Protein AF-I6RAW0-F1 (afdb_monomer_lite)

Foldseek 3Di:
DPDLQQAHDLDDDDPPPVDDDPVSVVSVVVRVVVVVVCPPPVSVVNNVVSNVPDPPDCQVVVVVVLVVVVVVPPPPRDDDDRDDDDDDPPPDPPPDD

Structure (mmCIF, N/CA/C/O backbone):
data_AF-I6RAW0-F1
#
_entry.id   AF-I6RAW0-F1
#
loop_
_atom_site.group_PDB
_atom_site.id
_atom_site.type_symbol
_atom_site.label_atom_id
_atom_site.label_alt_id
_atom_site.label_comp_id
_atom_site.label_asym_id
_atom_site.label_entity_id
_atom_site.label_seq_id
_atom_site.pdbx_PDB_ins_code
_atom_site.Cartn_x
_atom_site.Cartn_y
_atom_site.Cartn_z
_atom_site.occupancy
_atom_site.B_iso_or_equiv
_atom_site.auth_seq_id
_atom_site.auth_comp_id
_atom_site.auth_asym_id
_atom_site.auth_atom_id
_atom_site.pdbx_PDB_model_num
ATOM 1 N N . VAL A 1 1 ? 3.809 -2.248 1.901 1.00 75.44 1 VAL A N 1
ATOM 2 C CA . VAL A 1 1 ? 3.653 -2.161 3.371 1.00 75.44 1 VAL A CA 1
ATOM 3 C C . VAL A 1 1 ? 4.720 -3.016 4.009 1.00 75.44 1 VAL A C 1
ATOM 5 O O . VAL A 1 1 ? 4.820 -4.188 3.669 1.00 75.44 1 VAL A O 1
ATOM 8 N N . ILE A 1 2 ? 5.513 -2.426 4.893 1.00 89.25 2 ILE A N 1
ATOM 9 C CA . ILE A 1 2 ? 6.400 -3.155 5.796 1.00 89.25 2 ILE A CA 1
ATOM 10 C C . ILE A 1 2 ? 5.658 -3.225 7.133 1.00 89.25 2 ILE A C 1
ATOM 12 O O . ILE A 1 2 ? 5.324 -2.177 7.690 1.00 89.25 2 ILE A O 1
ATOM 16 N N . GLU A 1 3 ? 5.327 -4.436 7.593 1.00 91.94 3 GLU A N 1
ATOM 17 C CA . GLU A 1 3 ? 4.471 -4.660 8.769 1.00 91.94 3 GLU A CA 1
ATOM 18 C C . GLU A 1 3 ? 4.993 -3.900 9.992 1.00 91.94 3 GLU A C 1
ATOM 20 O O . GLU A 1 3 ? 6.154 -4.037 10.370 1.00 91.94 3 GLU A O 1
ATOM 25 N N . GLY A 1 4 ? 4.134 -3.081 10.597 1.00 86.75 4 GLY A N 1
ATOM 26 C CA . GLY A 1 4 ? 4.457 -2.275 11.773 1.00 86.75 4 GLY A CA 1
ATOM 27 C C . GLY A 1 4 ? 5.379 -1.078 11.513 1.00 86.75 4 GLY A C 1
ATOM 28 O O . GLY A 1 4 ? 5.512 -0.249 12.406 1.00 86.75 4 GLY A O 1
ATOM 29 N N . ILE A 1 5 ? 5.964 -0.944 10.315 1.00 94.94 5 ILE A N 1
ATOM 30 C CA . ILE A 1 5 ? 6.894 0.145 9.959 1.00 94.94 5 ILE A CA 1
ATOM 31 C C . ILE A 1 5 ? 6.221 1.180 9.056 1.00 94.94 5 ILE A C 1
ATOM 33 O O . ILE A 1 5 ? 6.297 2.369 9.342 1.00 94.94 5 ILE A O 1
ATOM 37 N N . THR A 1 6 ? 5.549 0.741 7.985 1.00 96.38 6 THR A N 1
ATOM 38 C CA . THR A 1 6 ? 4.819 1.622 7.045 1.00 96.38 6 THR A CA 1
ATOM 39 C C . THR A 1 6 ? 3.339 1.262 6.909 1.00 96.38 6 THR A C 1
ATOM 41 O O . THR A 1 6 ? 2.630 1.803 6.063 1.00 96.38 6 THR A O 1
ATOM 44 N N . GLY A 1 7 ? 2.850 0.324 7.723 1.00 96.62 7 GLY A N 1
ATOM 45 C CA . GLY A 1 7 ? 1.439 -0.047 7.778 1.00 96.62 7 GLY A CA 1
ATOM 46 C C . GLY A 1 7 ? 1.209 -1.430 8.379 1.00 96.62 7 GLY A C 1
ATOM 47 O O . GLY A 1 7 ? 2.117 -2.033 8.947 1.00 96.62 7 GLY A O 1
ATOM 48 N N . PHE A 1 8 ? -0.012 -1.939 8.224 1.00 97.56 8 PHE A N 1
ATOM 49 C CA . PHE A 1 8 ? -0.425 -3.253 8.719 1.00 97.56 8 PHE A CA 1
ATOM 50 C C . PHE A 1 8 ? -1.034 -4.062 7.574 1.00 97.56 8 PHE A C 1
ATOM 52 O O . PHE A 1 8 ? -2.007 -3.643 6.949 1.00 97.56 8 PHE A O 1
ATOM 59 N N . HIS A 1 9 ? -0.455 -5.217 7.290 1.00 96.94 9 HIS A N 1
ATOM 60 C CA . HIS A 1 9 ? -0.901 -6.141 6.267 1.00 96.94 9 HIS A CA 1
ATOM 61 C C . HIS A 1 9 ? -2.086 -6.974 6.780 1.00 96.94 9 HIS A C 1
ATOM 63 O O . HIS A 1 9 ? -2.095 -7.428 7.927 1.00 96.94 9 HIS A O 1
ATOM 69 N N . MET A 1 10 ? -3.086 -7.191 5.920 1.00 96.62 10 MET A N 1
ATOM 70 C CA . MET A 1 10 ? -4.301 -7.956 6.252 1.00 96.62 10 MET A CA 1
ATOM 71 C C . MET A 1 10 ? -4.241 -9.421 5.800 1.00 96.62 10 MET A C 1
ATOM 73 O O . MET A 1 10 ? -5.097 -10.217 6.172 1.00 96.62 10 MET A O 1
ATOM 77 N N . GLY A 1 11 ? -3.217 -9.789 5.029 1.00 95.88 11 GLY A N 1
ATOM 78 C CA . GLY A 1 11 ? -3.139 -11.085 4.357 1.00 95.88 11 GLY A CA 1
ATOM 79 C C . GLY A 1 11 ? -3.875 -11.075 3.013 1.00 95.88 11 GLY A C 1
ATOM 80 O O . GLY A 1 11 ? -4.490 -10.069 2.659 1.00 95.88 11 GLY A O 1
ATOM 81 N N . PRO A 1 12 ? -3.784 -12.169 2.240 1.00 96.75 12 PRO A N 1
ATOM 82 C CA . PRO A 1 12 ? -4.512 -12.296 0.986 1.00 96.75 12 PRO A CA 1
ATOM 83 C C . PRO A 1 12 ? -6.013 -12.419 1.252 1.00 96.75 12 PRO A C 1
ATOM 85 O O . PRO A 1 12 ? -6.425 -13.072 2.220 1.00 96.75 12 PRO A O 1
ATOM 88 N N . PHE A 1 13 ? -6.804 -11.808 0.377 1.00 97.69 13 PHE A N 1
ATOM 89 C CA . PHE A 1 13 ? -8.256 -11.965 0.339 1.00 97.69 13 PHE A CA 1
ATOM 90 C C . PHE A 1 13 ? -8.652 -13.010 -0.702 1.00 97.69 13 PHE A C 1
ATOM 92 O O . PHE A 1 13 ? -7.849 -13.387 -1.561 1.00 97.69 13 PHE A O 1
ATOM 99 N N . ASN A 1 14 ? -9.885 -13.482 -0.599 1.00 97.56 14 ASN A N 1
ATOM 100 C CA . ASN A 1 14 ? -10.549 -14.263 -1.617 1.00 97.56 14 ASN A CA 1
ATOM 101 C C . ASN A 1 14 ? -10.570 -13.466 -2.932 1.00 97.56 14 ASN A C 1
ATOM 103 O O . ASN A 1 14 ? -10.877 -12.275 -2.953 1.00 97.56 14 ASN A O 1
ATOM 107 N N . ALA A 1 15 ? -10.168 -14.119 -4.022 1.00 97.25 15 ALA A N 1
ATOM 108 C CA . ALA A 1 15 ? -10.062 -13.492 -5.335 1.00 97.25 15 ALA A CA 1
ATOM 109 C C . ALA A 1 15 ? -11.407 -13.436 -6.081 1.00 97.25 15 ALA A C 1
ATOM 111 O O . ALA A 1 15 ? -11.507 -12.747 -7.097 1.00 97.25 15 ALA A O 1
ATOM 112 N N . ASP A 1 16 ? -12.424 -14.156 -5.601 1.00 97.50 16 ASP A N 1
ATOM 113 C CA . ASP A 1 16 ? -13.775 -14.099 -6.149 1.00 97.50 16 ASP A CA 1
ATOM 114 C C . ASP A 1 16 ? -14.449 -12.773 -5.769 1.00 97.50 16 ASP A C 1
ATOM 116 O O . ASP A 1 16 ? -14.849 -12.555 -4.626 1.00 97.50 16 ASP A O 1
ATOM 120 N N . CYS A 1 17 ? -14.553 -11.870 -6.745 1.00 95.56 17 CYS A N 1
ATOM 121 C CA . CYS A 1 17 ? -15.092 -10.525 -6.551 1.00 95.56 17 CYS A CA 1
ATOM 122 C C . CYS A 1 17 ? -16.606 -10.501 -6.301 1.00 95.56 17 CYS A C 1
ATOM 124 O O . CYS A 1 17 ? -17.111 -9.501 -5.790 1.00 95.56 17 CYS A O 1
ATOM 126 N N . ASP A 1 18 ? -17.321 -11.579 -6.634 1.00 97.44 18 ASP A N 1
ATOM 127 C CA . ASP A 1 18 ? -18.765 -11.680 -6.417 1.00 97.44 18 ASP A CA 1
ATOM 128 C C . ASP A 1 18 ? -19.099 -12.163 -4.992 1.00 97.44 18 ASP A C 1
ATOM 130 O O . ASP A 1 18 ? -20.269 -12.210 -4.595 1.00 97.44 18 ASP A O 1
ATOM 134 N N . VAL A 1 19 ? -18.079 -12.493 -4.190 1.00 96.25 19 VAL A N 1
ATOM 135 C CA . VAL A 1 19 ? -18.224 -13.040 -2.841 1.00 96.25 19 VAL A CA 1
ATOM 136 C C . VAL A 1 19 ? -17.586 -12.122 -1.803 1.00 96.25 19 VAL A C 1
ATOM 138 O O . VAL A 1 19 ? -16.413 -11.771 -1.863 1.00 96.25 19 VAL A O 1
ATOM 141 N N . VAL A 1 20 ? -18.353 -11.799 -0.760 1.00 97.00 20 VAL A N 1
ATOM 142 C CA . VAL A 1 20 ? -17.802 -11.222 0.472 1.00 97.00 20 VAL A CA 1
ATOM 143 C C . VAL A 1 20 ? -17.476 -12.360 1.430 1.00 97.00 20 VAL A C 1
ATOM 145 O O . VAL A 1 20 ? -18.352 -12.879 2.128 1.00 97.00 20 VAL A O 1
ATOM 148 N N . ASP A 1 21 ? -16.209 -12.759 1.450 1.00 97.88 21 ASP A N 1
ATOM 149 C CA . ASP A 1 21 ? -15.731 -13.824 2.323 1.00 97.88 21 ASP A CA 1
ATOM 150 C C . ASP A 1 21 ? -15.767 -13.382 3.796 1.00 97.88 21 ASP A C 1
ATOM 152 O O . ASP A 1 21 ? -15.252 -12.327 4.183 1.00 97.88 21 ASP A O 1
ATOM 156 N N . LYS A 1 22 ? -16.389 -14.199 4.650 1.00 98.12 22 LYS A N 1
ATOM 157 C CA . LYS A 1 22 ? -16.508 -13.908 6.085 1.00 98.12 22 LYS A CA 1
ATOM 158 C C . LYS A 1 22 ? -15.146 -13.871 6.773 1.00 98.12 22 LYS A C 1
ATOM 160 O O . LYS A 1 22 ? -14.976 -13.091 7.713 1.00 98.12 22 LYS A O 1
ATOM 165 N N . ASP A 1 23 ? -14.188 -14.668 6.311 1.00 97.88 23 ASP A N 1
ATOM 166 C CA . ASP A 1 23 ? -12.846 -14.695 6.879 1.00 97.88 23 ASP A CA 1
ATOM 167 C C . ASP A 1 23 ? -12.084 -13.416 6.525 1.00 97.88 23 ASP A C 1
ATOM 169 O O . ASP A 1 23 ? -11.378 -12.864 7.372 1.00 97.88 23 ASP A O 1
ATOM 173 N N . ASP A 1 24 ? -12.291 -12.867 5.328 1.00 98.44 24 ASP A N 1
ATOM 174 C CA . ASP A 1 24 ? -11.706 -11.580 4.940 1.00 98.44 24 ASP A CA 1
ATOM 175 C C . ASP A 1 24 ? -12.293 -10.421 5.738 1.00 98.44 24 ASP A C 1
ATOM 177 O O . ASP A 1 24 ? -11.553 -9.561 6.223 1.00 98.44 24 ASP A O 1
ATOM 181 N N . VAL A 1 25 ? -13.604 -10.446 5.998 1.00 98.50 25 VAL A N 1
ATOM 182 C CA . VAL A 1 25 ? -14.235 -9.494 6.924 1.00 98.50 25 VAL A CA 1
ATOM 183 C C . VAL A 1 25 ? -13.576 -9.566 8.306 1.00 98.50 25 VAL A C 1
ATOM 185 O O . VAL A 1 25 ? -13.276 -8.529 8.905 1.00 98.50 25 VAL A O 1
ATOM 188 N N . GLN A 1 26 ? -13.281 -10.767 8.815 1.00 98.56 26 GLN A N 1
ATOM 189 C CA . GLN A 1 26 ? -12.563 -10.910 10.086 1.00 98.56 26 GLN A CA 1
ATOM 190 C C . GLN A 1 26 ? -11.127 -10.376 10.017 1.00 98.56 26 GLN A C 1
ATOM 192 O O . GLN A 1 26 ? -10.711 -9.676 10.946 1.00 98.56 26 GLN A O 1
ATOM 197 N N . LYS A 1 27 ? -10.381 -10.625 8.931 1.00 98.44 27 LYS A N 1
ATOM 198 C CA . LYS A 1 27 ? -9.023 -10.079 8.729 1.00 98.44 27 LYS A CA 1
ATOM 199 C C . LYS A 1 27 ? -9.014 -8.550 8.775 1.00 98.44 27 LYS A C 1
ATOM 201 O O . LYS A 1 27 ? -8.157 -7.962 9.449 1.00 98.44 27 LYS A O 1
ATOM 206 N N . VAL A 1 28 ? -9.989 -7.907 8.124 1.00 98.50 28 VAL A N 1
ATOM 207 C CA . VAL A 1 28 ? -10.172 -6.447 8.160 1.00 98.50 28 VAL A CA 1
ATOM 208 C C . VAL A 1 28 ? -10.423 -5.979 9.592 1.00 98.50 28 VAL A C 1
ATOM 210 O O . VAL A 1 28 ? -9.676 -5.142 10.101 1.00 98.50 28 VAL A O 1
ATOM 213 N N . ILE A 1 29 ? -11.421 -6.551 10.277 1.00 98.56 29 ILE A N 1
ATOM 214 C CA . ILE A 1 29 ? -11.784 -6.169 11.653 1.00 98.56 29 ILE A CA 1
ATOM 215 C C . ILE A 1 29 ? -10.578 -6.278 12.590 1.00 98.56 29 ILE A C 1
ATOM 217 O O . ILE A 1 29 ? -10.302 -5.365 13.373 1.00 98.56 29 ILE A O 1
ATOM 221 N N . GLN A 1 30 ? -9.856 -7.396 12.530 1.00 98.38 30 GLN A N 1
ATOM 222 C CA . GLN A 1 30 ? -8.702 -7.642 13.388 1.00 98.38 30 GLN A CA 1
ATOM 223 C C . GLN A 1 30 ? -7.579 -6.644 13.109 1.00 98.38 30 GLN A C 1
ATOM 225 O O . GLN A 1 30 ? -7.004 -6.086 14.045 1.00 98.38 30 GLN A O 1
ATOM 230 N N . THR A 1 31 ? -7.288 -6.370 11.839 1.00 98.38 31 THR A N 1
ATOM 231 C CA . THR A 1 31 ? -6.199 -5.464 11.465 1.00 98.38 31 THR A CA 1
ATOM 232 C C . THR A 1 31 ? -6.516 -4.012 11.799 1.00 98.38 31 THR A C 1
ATOM 234 O O . THR A 1 31 ? -5.668 -3.334 12.374 1.00 98.38 31 THR A O 1
ATOM 237 N N . VAL A 1 32 ? -7.747 -3.547 11.569 1.00 98.38 32 VAL A N 1
ATOM 238 C CA . VAL A 1 32 ? -8.165 -2.193 11.968 1.00 98.38 32 VAL A CA 1
ATOM 239 C C . VAL A 1 32 ? -8.096 -2.027 13.488 1.00 98.38 32 VAL A C 1
ATOM 241 O O . VAL A 1 32 ? -7.572 -1.026 13.972 1.00 98.38 32 VAL A O 1
ATOM 244 N N . LYS A 1 33 ? -8.520 -3.033 14.268 1.00 98.56 33 LYS A N 1
ATOM 245 C CA . LYS A 1 33 ? -8.352 -3.016 15.733 1.00 98.56 33 LYS A CA 1
ATOM 246 C C . LYS A 1 33 ? -6.883 -2.924 16.155 1.00 98.56 33 LYS A C 1
ATOM 248 O O . LYS A 1 33 ? -6.591 -2.244 17.134 1.00 98.56 33 LYS A O 1
ATOM 253 N N . ARG A 1 34 ? -5.960 -3.598 15.456 1.00 97.19 34 ARG A N 1
ATOM 254 C CA . ARG A 1 34 ? -4.512 -3.477 15.718 1.00 97.19 34 ARG A CA 1
ATOM 255 C C . ARG A 1 34 ? -4.002 -2.074 15.393 1.00 97.19 34 ARG A C 1
ATOM 257 O O . ARG A 1 34 ? -3.339 -1.482 16.236 1.00 97.19 34 ARG A O 1
ATOM 264 N N . ALA A 1 35 ? -4.366 -1.525 14.236 1.00 97.38 35 ALA A N 1
ATOM 265 C CA . ALA A 1 35 ? -3.971 -0.178 13.831 1.00 97.38 35 ALA A CA 1
ATOM 266 C C . ALA A 1 35 ? -4.471 0.893 14.819 1.00 97.38 35 ALA A C 1
ATOM 268 O O . ALA A 1 35 ? -3.705 1.762 15.232 1.00 97.38 35 ALA A O 1
ATOM 269 N N . LEU A 1 36 ? -5.721 0.782 15.286 1.00 98.38 36 LEU A N 1
ATOM 270 C CA . LEU A 1 36 ? -6.303 1.700 16.272 1.00 98.38 36 LEU A CA 1
ATOM 271 C C . LEU A 1 36 ? -5.565 1.707 17.615 1.00 98.38 36 LEU A C 1
ATOM 273 O O . LEU A 1 36 ? -5.514 2.744 18.265 1.00 98.38 36 LEU A O 1
ATOM 277 N N . LYS A 1 37 ? -4.966 0.585 18.031 1.00 97.69 37 LYS A N 1
ATOM 278 C CA . LYS A 1 37 ? -4.147 0.542 19.256 1.00 97.69 37 LYS A CA 1
ATOM 279 C C . LYS A 1 37 ? -2.854 1.349 19.134 1.00 97.69 37 LYS A C 1
ATOM 281 O O . LYS A 1 37 ? -2.292 1.734 20.152 1.00 97.69 37 LYS A O 1
ATOM 286 N N . VAL A 1 38 ? -2.369 1.555 17.910 1.00 97.31 38 VAL A N 1
ATOM 287 C CA . VAL A 1 38 ? -1.130 2.289 17.630 1.00 97.31 38 VAL A CA 1
ATOM 288 C C . VAL A 1 38 ? -1.416 3.765 17.358 1.00 97.31 38 VAL A C 1
ATOM 290 O O . VAL A 1 38 ? -0.566 4.605 17.641 1.00 97.31 38 VAL A O 1
ATOM 293 N N . TYR A 1 39 ? -2.611 4.108 16.874 1.00 97.19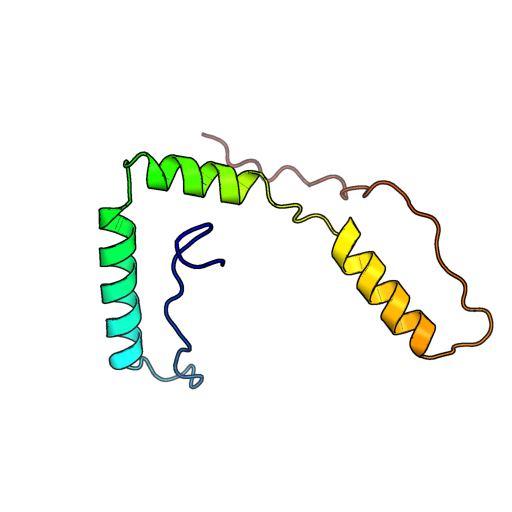 39 TYR A N 1
ATOM 294 C CA . TYR A 1 39 ? -3.008 5.485 16.581 1.00 97.19 39 TYR A CA 1
ATOM 295 C C . TYR A 1 39 ? -2.754 6.445 17.759 1.00 97.19 39 TYR A C 1
ATOM 297 O O . TYR A 1 39 ? -3.128 6.174 18.898 1.00 97.19 39 TYR A O 1
ATOM 305 N N . GLY A 1 40 ? -2.106 7.578 17.472 1.00 96.62 40 GLY A N 1
ATOM 306 C CA . GLY A 1 40 ? -1.769 8.606 18.466 1.00 96.62 40 GLY A CA 1
ATOM 307 C C . GLY A 1 40 ? -0.573 8.285 19.373 1.00 96.62 40 GLY A C 1
ATOM 308 O O . GLY A 1 40 ? -0.183 9.126 20.178 1.00 96.62 40 GLY A O 1
ATOM 309 N N . THR A 1 41 ? 0.037 7.104 19.252 1.00 98.31 41 THR A N 1
ATOM 310 C CA . THR A 1 41 ? 1.257 6.752 19.999 1.00 98.31 41 THR A CA 1
ATOM 311 C C . THR A 1 41 ? 2.523 7.271 19.294 1.00 98.31 41 THR A C 1
ATOM 313 O O . THR A 1 41 ? 2.483 7.554 18.094 1.00 98.31 41 THR A O 1
ATOM 316 N N . PRO A 1 42 ? 3.684 7.335 19.976 1.00 98.31 42 PRO A N 1
ATOM 317 C CA . PRO A 1 42 ? 4.958 7.649 19.320 1.00 98.31 42 PRO A CA 1
ATOM 318 C C . PRO A 1 42 ? 5.296 6.711 18.151 1.00 98.31 42 PRO A C 1
ATOM 320 O O . PRO A 1 42 ? 5.807 7.169 17.135 1.00 98.31 42 PRO A O 1
ATOM 323 N N . ALA A 1 43 ? 4.928 5.428 18.245 1.00 96.81 43 ALA A N 1
ATOM 324 C CA . ALA A 1 43 ? 5.115 4.468 17.156 1.00 96.81 43 ALA A CA 1
ATOM 325 C C . ALA A 1 43 ? 4.297 4.833 15.902 1.00 96.81 43 ALA A C 1
ATOM 327 O O . ALA A 1 43 ? 4.728 4.582 14.781 1.00 96.81 43 ALA A O 1
ATOM 328 N N . PHE A 1 44 ? 3.131 5.470 16.062 1.00 97.88 44 PHE A N 1
ATOM 329 C CA . PHE A 1 44 ? 2.376 6.000 14.924 1.00 97.88 44 PHE A CA 1
ATOM 330 C C . PHE A 1 44 ? 3.066 7.209 14.288 1.00 97.88 44 PHE A C 1
ATOM 332 O O . PHE A 1 44 ? 3.113 7.304 13.065 1.00 97.88 44 PHE A O 1
ATOM 339 N N . ALA A 1 45 ? 3.640 8.107 15.093 1.00 97.94 45 ALA A N 1
ATOM 340 C CA . ALA A 1 45 ? 4.424 9.225 14.569 1.00 97.94 45 ALA A CA 1
ATOM 341 C C . ALA A 1 45 ? 5.657 8.735 13.791 1.00 97.94 45 ALA A C 1
ATOM 343 O O . ALA A 1 45 ? 5.936 9.236 12.703 1.00 97.94 45 ALA A O 1
ATOM 344 N N . GLU A 1 46 ? 6.347 7.714 14.302 1.00 98.00 46 GLU A N 1
ATOM 345 C CA . GLU A 1 46 ? 7.447 7.050 13.599 1.00 98.00 46 GLU A CA 1
ATOM 346 C C . GLU A 1 46 ? 6.975 6.405 12.289 1.00 98.00 46 GLU A C 1
ATOM 348 O O . GLU A 1 46 ? 7.587 6.621 11.247 1.00 98.00 46 GLU A O 1
ATOM 353 N N . MET A 1 47 ? 5.837 5.703 12.298 1.00 97.94 47 MET A N 1
ATOM 354 C CA . MET A 1 47 ? 5.234 5.144 11.084 1.00 97.94 47 MET A CA 1
ATOM 355 C C . MET A 1 47 ? 4.933 6.222 10.033 1.00 97.94 47 MET A C 1
ATOM 357 O O . MET A 1 47 ? 5.192 6.002 8.852 1.00 97.94 47 MET A O 1
ATOM 361 N N . ILE A 1 48 ? 4.438 7.399 10.436 1.00 97.44 48 ILE A N 1
ATOM 362 C CA . ILE A 1 48 ? 4.231 8.536 9.522 1.00 97.44 48 ILE A CA 1
ATOM 363 C C . ILE A 1 48 ? 5.559 8.970 8.891 1.00 97.44 48 ILE A C 1
ATOM 365 O O . ILE A 1 48 ? 5.631 9.110 7.671 1.00 97.44 48 ILE A O 1
ATOM 369 N N . GLN A 1 49 ? 6.614 9.148 9.690 1.00 97.94 49 GLN A N 1
ATOM 370 C CA . GLN A 1 49 ? 7.930 9.536 9.170 1.00 97.94 49 GLN A CA 1
ATOM 371 C C . GLN A 1 49 ? 8.506 8.469 8.232 1.00 97.94 49 GLN A C 1
ATOM 373 O O . GLN A 1 49 ? 8.987 8.793 7.146 1.00 97.94 49 GLN A O 1
ATOM 378 N N . ASN A 1 50 ? 8.382 7.191 8.587 1.00 97.38 50 ASN A N 1
ATOM 379 C CA . ASN A 1 50 ? 8.783 6.080 7.727 1.00 97.38 50 ASN A CA 1
ATOM 380 C C . ASN A 1 50 ? 8.009 6.087 6.405 1.00 97.38 50 ASN A C 1
ATOM 382 O O . ASN A 1 50 ? 8.588 5.840 5.354 1.00 97.38 50 ASN A O 1
ATOM 386 N N . CYS A 1 51 ? 6.714 6.413 6.425 1.00 95.94 51 CYS A N 1
ATOM 387 C CA . CYS A 1 51 ? 5.930 6.551 5.203 1.00 95.94 51 CYS A CA 1
ATOM 388 C C . CYS A 1 51 ? 6.432 7.700 4.317 1.00 95.94 51 CYS A C 1
ATOM 390 O O . CYS A 1 51 ? 6.587 7.499 3.113 1.00 95.94 51 CYS A O 1
ATOM 392 N N . MET A 1 52 ? 6.704 8.869 4.908 1.00 95.25 52 MET A N 1
ATOM 393 C CA . MET A 1 52 ? 7.121 10.090 4.201 1.00 95.25 52 MET A CA 1
ATOM 394 C C . MET A 1 52 ? 8.557 10.049 3.663 1.00 95.25 52 MET A C 1
ATOM 396 O O . MET A 1 52 ? 8.877 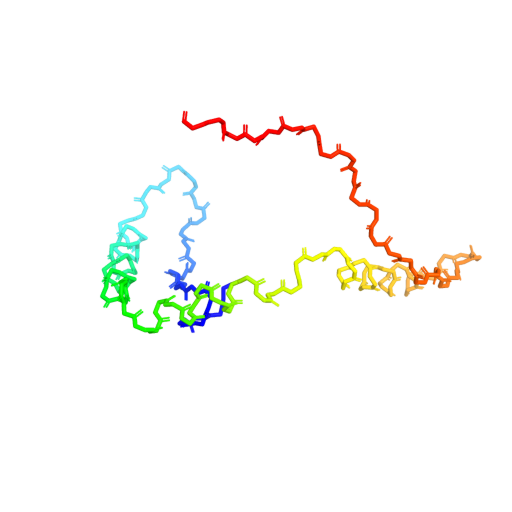10.784 2.736 1.00 95.25 52 MET A O 1
ATOM 400 N N . THR A 1 53 ? 9.424 9.219 4.240 1.00 95.06 53 THR A N 1
ATOM 401 C CA . THR A 1 53 ? 10.845 9.119 3.860 1.00 95.06 53 THR A CA 1
ATOM 402 C C . THR A 1 53 ? 11.116 8.101 2.752 1.00 95.06 53 THR A C 1
ATOM 404 O O . THR A 1 53 ? 12.248 7.993 2.284 1.00 95.06 53 THR A O 1
ATOM 407 N N . GLN A 1 54 ? 10.100 7.354 2.310 1.00 91.94 54 GLN A N 1
ATOM 408 C CA . GLN A 1 54 ? 10.241 6.428 1.189 1.00 91.94 54 GLN A CA 1
ATOM 409 C C . GLN A 1 54 ? 10.471 7.188 -0.122 1.00 91.94 54 GLN A C 1
ATOM 411 O O . GLN A 1 54 ? 9.707 8.087 -0.471 1.00 91.94 54 GLN A O 1
ATOM 416 N N . ASP A 1 55 ? 11.467 6.753 -0.893 1.00 90.62 55 ASP A N 1
ATOM 417 C CA . ASP A 1 55 ? 11.596 7.143 -2.295 1.00 90.62 55 ASP A CA 1
ATOM 418 C C . ASP A 1 55 ? 10.550 6.385 -3.129 1.00 90.62 55 ASP A C 1
ATOM 420 O O . ASP A 1 55 ? 10.727 5.216 -3.479 1.00 90.62 55 ASP A O 1
ATOM 424 N N . LEU A 1 56 ? 9.426 7.054 -3.388 1.00 90.12 56 LEU A N 1
ATOM 425 C CA . LEU A 1 56 ? 8.333 6.567 -4.235 1.00 90.12 56 LEU A CA 1
ATOM 426 C C . LEU A 1 56 ? 8.370 7.187 -5.644 1.00 90.12 56 LEU A C 1
ATOM 428 O O . LEU A 1 56 ? 7.366 7.153 -6.354 1.00 90.12 56 LEU A O 1
ATOM 432 N N . SER A 1 57 ? 9.511 7.765 -6.034 1.00 88.69 57 SER A N 1
ATOM 433 C CA . SER A 1 57 ? 9.753 8.304 -7.373 1.00 88.69 57 SER A CA 1
ATOM 434 C C . SER A 1 57 ? 9.917 7.186 -8.412 1.00 88.69 57 SER A C 1
ATOM 436 O O . SER A 1 57 ? 10.110 6.008 -8.087 1.00 88.69 57 SER A O 1
ATOM 438 N N . TRP A 1 58 ? 9.896 7.547 -9.694 1.00 87.62 58 TRP A N 1
ATOM 439 C CA . TRP A 1 58 ? 10.195 6.615 -10.781 1.00 87.62 58 TRP A CA 1
ATOM 440 C C . TRP A 1 58 ? 11.684 6.319 -10.937 1.00 87.62 58 TRP A C 1
ATOM 442 O O . TRP A 1 58 ? 12.027 5.389 -11.665 1.00 87.62 58 TRP A O 1
ATOM 452 N N . LYS A 1 59 ? 12.575 7.024 -10.232 1.00 88.00 59 LYS A N 1
ATOM 453 C CA . LYS A 1 59 ? 14.031 6.877 -10.377 1.00 88.00 59 LYS A CA 1
ATOM 454 C C . LYS A 1 59 ? 14.498 5.425 -10.229 1.00 88.00 59 LYS A C 1
ATOM 456 O O . LYS A 1 59 ? 15.190 4.892 -11.095 1.00 88.00 59 LYS A O 1
ATOM 461 N N . GLY A 1 60 ? 14.079 4.760 -9.153 1.00 90.44 60 GLY A N 1
ATOM 462 C CA . GLY A 1 60 ? 1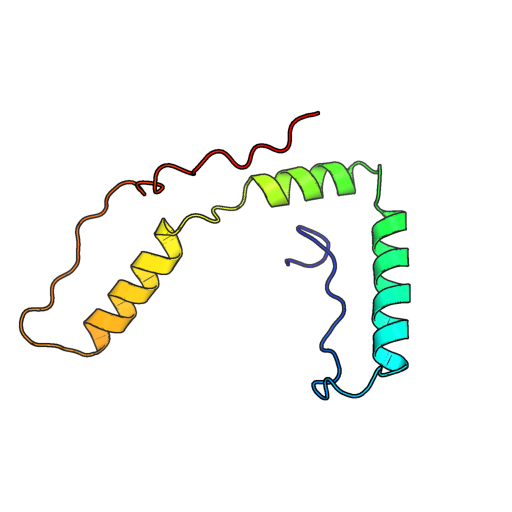4.400 3.352 -8.907 1.00 90.44 60 GLY A CA 1
ATOM 463 C C . GLY A 1 60 ? 13.705 2.387 -9.883 1.00 90.44 60 GLY A C 1
ATOM 464 O O . GLY A 1 60 ? 14.385 1.586 -10.532 1.00 90.44 60 GLY A O 1
ATOM 465 N N . PRO A 1 61 ? 12.362 2.423 -10.002 1.00 93.06 61 PRO A N 1
ATOM 466 C CA . PRO A 1 61 ? 11.620 1.551 -10.912 1.00 93.06 61 PRO A CA 1
ATOM 467 C C . PRO A 1 61 ? 12.036 1.672 -12.385 1.00 93.06 61 PRO A C 1
ATOM 469 O O . PRO A 1 61 ? 12.188 0.646 -13.047 1.00 93.06 61 PRO A O 1
ATOM 472 N N . ALA A 1 62 ? 12.272 2.884 -12.894 1.00 91.44 62 ALA A N 1
ATOM 473 C CA . ALA A 1 62 ? 12.682 3.111 -14.280 1.00 91.44 62 ALA A CA 1
ATOM 474 C C . ALA A 1 62 ? 14.040 2.469 -14.583 1.00 91.44 62 ALA A C 1
ATOM 476 O O . ALA A 1 62 ? 14.181 1.807 -15.609 1.00 91.44 62 ALA A O 1
ATOM 477 N N . LYS A 1 63 ? 15.011 2.557 -13.662 1.00 91.25 63 LYS A N 1
ATOM 478 C CA . LYS A 1 63 ? 16.316 1.899 -13.836 1.00 91.25 63 LYS A CA 1
ATOM 479 C C . LYS A 1 63 ? 16.198 0.375 -13.907 1.00 91.25 63 LYS A C 1
ATOM 481 O O . LYS A 1 63 ? 16.890 -0.264 -14.695 1.00 91.25 63 LYS A O 1
ATOM 486 N N . LYS A 1 64 ? 15.292 -0.225 -13.125 1.00 94.44 64 LYS A N 1
ATOM 487 C CA . LYS A 1 64 ? 15.014 -1.673 -13.198 1.00 94.44 64 LYS A CA 1
ATOM 488 C C . LYS A 1 64 ? 14.385 -2.063 -14.534 1.00 94.44 64 LYS A C 1
ATOM 490 O O . LYS A 1 64 ? 14.755 -3.087 -15.103 1.00 94.44 64 LYS A O 1
ATOM 495 N N . TRP A 1 65 ? 13.458 -1.248 -15.035 1.00 93.62 65 TRP A N 1
ATOM 496 C CA . TRP A 1 65 ? 12.871 -1.445 -16.360 1.00 93.62 65 TRP A CA 1
ATOM 497 C C . TRP A 1 65 ? 13.914 -1.338 -17.464 1.00 93.62 65 TRP A C 1
ATOM 499 O O . TRP A 1 65 ? 13.970 -2.217 -18.313 1.00 93.62 65 TRP A O 1
ATOM 509 N N . GLU A 1 66 ? 14.772 -0.322 -17.424 1.00 91.81 66 GLU A N 1
ATOM 510 C CA . GLU A 1 66 ? 15.886 -0.181 -18.360 1.00 91.81 66 GLU A CA 1
ATOM 511 C C . GLU A 1 66 ? 16.767 -1.435 -18.368 1.00 91.81 66 GLU A C 1
ATOM 513 O O . GLU A 1 66 ? 16.978 -2.023 -19.424 1.00 91.81 66 GLU A O 1
ATOM 518 N N . GLN A 1 67 ? 17.219 -1.902 -17.200 1.00 93.00 67 GLN A N 1
ATOM 519 C CA . GLN A 1 67 ? 18.030 -3.120 -17.091 1.00 93.00 67 GLN A CA 1
ATOM 520 C C . GLN A 1 67 ? 17.331 -4.339 -17.702 1.00 93.00 67 GLN A C 1
ATOM 522 O O . GLN A 1 67 ? 17.950 -5.108 -18.440 1.00 93.00 67 GLN A O 1
ATOM 527 N N . PHE A 1 68 ? 16.037 -4.508 -17.418 1.00 94.75 68 PHE A N 1
ATOM 528 C CA . PHE A 1 68 ? 15.245 -5.589 -17.991 1.00 94.75 68 PHE A CA 1
ATOM 529 C C . PHE A 1 68 ? 15.144 -5.468 -19.518 1.00 94.75 68 PHE A C 1
ATOM 531 O O . PHE A 1 68 ? 15.411 -6.439 -20.220 1.00 94.75 68 PHE A O 1
ATOM 538 N N . LEU A 1 69 ? 14.826 -4.288 -20.049 1.00 92.31 69 LEU A N 1
ATOM 539 C CA . LEU A 1 69 ? 14.682 -4.057 -21.489 1.00 92.31 69 LEU A CA 1
ATOM 540 C C . LEU A 1 69 ? 16.008 -4.238 -22.237 1.00 92.31 69 LEU A C 1
ATOM 542 O O . LEU A 1 69 ? 16.030 -4.869 -23.292 1.00 92.31 69 LEU A O 1
ATOM 546 N N . LEU A 1 70 ? 17.122 -3.772 -21.667 1.00 93.00 70 LEU A N 1
ATOM 547 C CA . LEU A 1 70 ? 18.462 -4.002 -22.212 1.00 93.00 70 LEU A CA 1
ATOM 548 C C . LEU A 1 70 ? 18.807 -5.496 -22.261 1.00 93.00 70 LEU A C 1
ATOM 550 O O . LEU A 1 70 ? 19.427 -5.951 -23.222 1.00 93.00 70 LEU A O 1
ATOM 554 N N . SER A 1 71 ? 18.357 -6.283 -21.276 1.00 94.88 71 SER A N 1
ATOM 555 C CA . SER A 1 71 ? 18.569 -7.737 -21.268 1.00 94.88 71 SER A CA 1
ATOM 556 C C . SER A 1 71 ? 17.854 -8.476 -22.409 1.00 94.88 71 SER A C 1
ATOM 558 O O . SER A 1 71 ? 18.236 -9.597 -22.737 1.00 94.88 71 SER A O 1
ATOM 560 N N . LEU A 1 72 ? 16.863 -7.847 -23.056 1.00 94.81 72 LEU A N 1
ATOM 561 C CA . LEU A 1 72 ? 16.166 -8.410 -24.217 1.00 94.81 72 LEU A CA 1
ATOM 562 C C . LEU A 1 72 ? 16.978 -8.300 -25.522 1.00 94.81 72 LEU A C 1
ATOM 564 O O . LEU A 1 72 ? 16.602 -8.915 -26.518 1.00 94.81 72 LEU A O 1
ATOM 568 N N . GLY A 1 73 ? 18.092 -7.554 -25.532 1.00 86.69 73 GLY A N 1
ATOM 569 C CA . GLY A 1 73 ? 19.086 -7.599 -26.612 1.00 86.69 73 GLY A CA 1
ATOM 570 C C . GLY A 1 73 ? 18.665 -6.962 -27.941 1.00 86.69 73 GLY A C 1
ATOM 571 O O . GLY A 1 73 ? 19.164 -7.366 -28.991 1.00 86.69 73 GLY A O 1
ATOM 572 N N . ALA A 1 74 ? 17.755 -5.981 -27.933 1.00 85.06 74 ALA A N 1
ATOM 573 C CA . ALA A 1 74 ? 17.374 -5.265 -29.151 1.00 85.06 74 ALA A CA 1
ATOM 574 C C . ALA A 1 74 ? 18.583 -4.519 -29.763 1.00 85.06 74 ALA A C 1
ATOM 576 O O . ALA A 1 74 ? 19.346 -3.856 -29.056 1.00 85.06 74 ALA A O 1
ATOM 577 N N . ALA A 1 75 ? 18.772 -4.628 -31.082 1.00 85.19 75 ALA A N 1
ATOM 578 C CA . ALA A 1 75 ? 19.908 -4.024 -31.782 1.00 85.19 75 ALA A CA 1
ATOM 579 C C . ALA A 1 75 ? 19.951 -2.492 -31.607 1.00 85.19 75 ALA A C 1
ATOM 581 O O . ALA A 1 75 ? 18.944 -1.819 -31.813 1.00 85.19 75 ALA A O 1
ATOM 582 N N . GLY A 1 76 ? 21.126 -1.953 -31.258 1.00 82.88 76 GLY A N 1
ATOM 583 C CA . GLY A 1 76 ? 21.324 -0.517 -31.012 1.00 82.88 76 GLY A CA 1
ATOM 584 C C . GLY A 1 76 ? 20.839 -0.021 -29.644 1.00 82.88 76 GLY A C 1
ATOM 585 O O . GLY A 1 76 ? 20.744 1.185 -29.449 1.00 82.88 76 GLY A O 1
ATOM 586 N N . SER A 1 77 ? 20.515 -0.921 -28.709 1.00 86.38 77 SER A N 1
ATOM 587 C CA . SER A 1 77 ? 20.125 -0.529 -27.350 1.00 86.38 77 SER A CA 1
ATOM 588 C C . SER A 1 77 ? 21.336 -0.131 -26.511 1.00 86.38 77 SER A C 1
ATOM 590 O O . SER A 1 77 ? 22.313 -0.875 -26.431 1.00 86.38 77 SER A O 1
ATOM 592 N N . GLU A 1 78 ? 21.233 1.006 -25.831 1.00 89.19 78 GLU A N 1
ATOM 593 C CA . GLU A 1 78 ? 22.258 1.547 -24.938 1.00 89.19 78 GLU A CA 1
ATOM 594 C C . GLU A 1 78 ? 21.615 2.014 -23.629 1.00 89.19 78 GLU A C 1
ATOM 596 O O . GLU A 1 78 ? 20.412 2.280 -23.574 1.00 89.19 78 GLU A O 1
ATOM 601 N N . ALA A 1 79 ? 22.411 2.096 -22.563 1.00 89.38 79 ALA A N 1
ATOM 602 C CA . ALA A 1 79 ? 21.940 2.661 -21.306 1.00 89.38 79 ALA A CA 1
ATOM 603 C C . ALA A 1 79 ? 21.634 4.156 -21.479 1.00 89.38 79 ALA A C 1
ATOM 605 O O . ALA A 1 79 ? 22.424 4.903 -22.056 1.00 89.38 79 ALA A O 1
ATOM 606 N N . GLY A 1 80 ? 20.494 4.587 -20.954 1.00 85.94 80 GLY A N 1
ATOM 607 C CA . GLY A 1 80 ? 20.108 5.981 -20.869 1.00 85.94 80 GLY A CA 1
ATOM 608 C C . GLY A 1 80 ? 20.943 6.757 -19.852 1.00 85.94 80 GLY A C 1
ATOM 609 O O . GLY A 1 80 ? 21.675 6.201 -19.027 1.00 85.94 80 GLY A O 1
ATOM 610 N N . ILE A 1 81 ? 20.813 8.081 -19.921 1.00 85.81 81 ILE A N 1
ATOM 611 C CA . ILE A 1 81 ? 21.435 9.003 -18.971 1.00 85.81 81 ILE A CA 1
ATOM 612 C C . ILE A 1 81 ? 20.599 9.100 -17.697 1.00 85.81 81 ILE A C 1
ATOM 614 O O . ILE A 1 81 ? 19.368 9.126 -17.749 1.00 85.81 81 ILE A O 1
ATOM 618 N N . ASP A 1 82 ? 21.270 9.207 -16.554 1.00 81.12 82 ASP A N 1
ATOM 619 C CA . ASP A 1 82 ? 20.587 9.521 -15.305 1.00 81.12 82 ASP A CA 1
ATOM 620 C C . ASP A 1 82 ? 20.147 10.992 -15.354 1.00 81.12 82 ASP A C 1
ATOM 622 O O . ASP A 1 82 ? 20.971 11.904 -15.445 1.00 81.12 82 ASP A O 1
ATOM 626 N N . ALA A 1 83 ? 18.836 11.212 -15.324 1.00 72.81 83 ALA A N 1
ATOM 627 C CA . ALA A 1 83 ? 18.220 12.531 -15.319 1.00 72.81 83 ALA A CA 1
ATOM 628 C C . ALA A 1 83 ? 17.274 12.664 -14.123 1.00 72.81 83 ALA A C 1
ATOM 630 O O . ALA A 1 83 ? 16.780 11.666 -13.587 1.00 72.81 83 ALA A O 1
ATOM 631 N N . ASP A 1 84 ? 17.023 13.904 -13.712 1.00 76.69 84 ASP A N 1
ATOM 632 C CA . ASP A 1 84 ? 16.028 14.182 -12.685 1.00 76.69 84 ASP A CA 1
ATOM 633 C C . ASP A 1 84 ? 14.625 13.883 -13.214 1.00 76.69 84 ASP A C 1
ATOM 635 O O . ASP A 1 84 ? 14.300 14.147 -14.376 1.00 76.69 84 ASP A O 1
ATOM 639 N N . GLU A 1 85 ? 13.787 13.315 -12.348 1.00 68.12 85 GLU A N 1
ATOM 640 C CA . GLU A 1 85 ? 12.394 13.074 -12.685 1.00 68.12 85 GLU A CA 1
ATOM 641 C C . GLU A 1 85 ? 11.698 14.413 -12.928 1.00 68.12 85 GLU A C 1
ATOM 643 O O . GLU A 1 85 ? 11.559 15.247 -12.032 1.00 68.12 85 GLU A O 1
ATOM 648 N N . ILE A 1 86 ? 11.236 14.608 -14.159 1.00 69.19 86 ILE A N 1
ATOM 649 C CA . ILE A 1 86 ? 10.379 15.731 -14.498 1.00 69.19 86 ILE A CA 1
ATOM 650 C C . ILE A 1 86 ? 8.956 15.271 -14.215 1.00 69.19 86 ILE A C 1
ATOM 652 O O . ILE A 1 86 ? 8.351 14.561 -15.021 1.00 69.19 86 ILE A O 1
ATOM 656 N N . ALA A 1 87 ? 8.421 15.665 -13.060 1.00 63.16 87 ALA A N 1
ATOM 657 C CA . ALA A 1 87 ? 7.001 15.496 -12.808 1.00 63.16 87 ALA A CA 1
ATOM 658 C C . ALA A 1 87 ? 6.228 16.197 -13.945 1.00 63.16 87 ALA A C 1
ATOM 660 O O . ALA A 1 87 ? 6.508 17.369 -14.230 1.00 63.16 87 ALA A O 1
ATOM 661 N N . PRO A 1 88 ? 5.266 15.533 -14.615 1.00 59.66 88 PRO A N 1
ATOM 662 C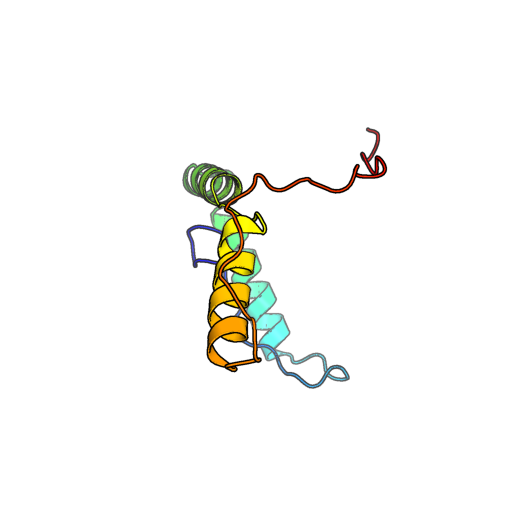 CA . PRO A 1 88 ? 4.341 16.263 -15.469 1.00 59.66 88 PRO A CA 1
ATOM 663 C C . PRO A 1 88 ? 3.697 17.351 -14.609 1.00 59.66 88 PRO A C 1
ATOM 665 O O . PRO A 1 88 ? 3.359 17.075 -13.458 1.00 59.66 88 PRO A O 1
ATOM 668 N N . LEU A 1 89 ? 3.562 18.576 -15.139 1.00 52.41 89 LEU A N 1
ATOM 669 C CA . LEU A 1 89 ? 2.872 19.675 -14.454 1.00 52.41 89 LEU A CA 1
ATOM 670 C C . LEU A 1 89 ? 1.545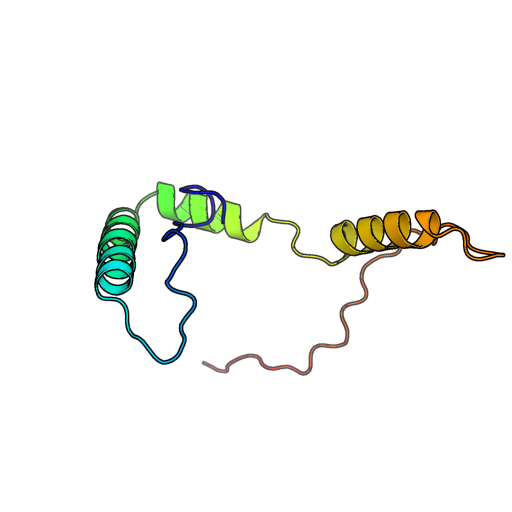 19.132 -13.924 1.00 52.41 89 LEU A C 1
ATOM 672 O O . LEU A 1 89 ? 0.620 18.878 -14.701 1.00 52.41 89 LEU A O 1
ATOM 676 N N . ALA A 1 90 ? 1.486 18.874 -12.618 1.00 52.84 90 ALA A N 1
ATOM 677 C CA . ALA A 1 90 ? 0.287 18.366 -11.995 1.00 52.84 90 ALA A CA 1
ATOM 678 C C . ALA A 1 90 ? -0.778 19.429 -12.249 1.00 52.84 90 ALA A C 1
ATOM 680 O O . ALA A 1 90 ? -0.637 20.565 -11.798 1.00 52.84 90 ALA A O 1
ATOM 681 N N . LYS A 1 91 ? -1.824 19.093 -13.0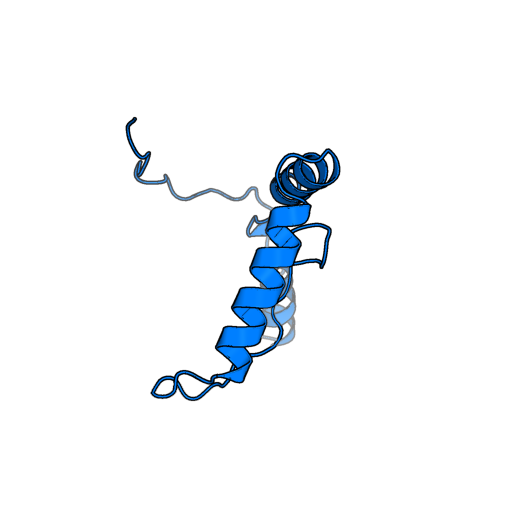13 1.00 53.53 91 LYS A N 1
ATOM 682 C CA . LYS A 1 91 ? -3.048 19.888 -12.949 1.00 53.53 91 LYS A CA 1
ATOM 683 C C . LYS A 1 91 ? -3.442 19.886 -11.478 1.00 53.53 91 LYS A C 1
ATOM 685 O O . LYS A 1 91 ? -3.649 18.811 -10.917 1.00 53.53 91 LYS A O 1
ATOM 690 N N . GLU A 1 92 ? -3.430 21.067 -10.870 1.00 48.66 92 GLU A N 1
ATOM 691 C CA . GLU A 1 92 ? -3.811 21.317 -9.485 1.00 48.66 92 GLU A CA 1
ATOM 692 C C . GLU A 1 92 ? -5.130 20.604 -9.169 1.00 48.66 92 GLU A C 1
ATOM 694 O O . GLU A 1 92 ? -6.207 21.104 -9.464 1.00 48.66 92 GLU A O 1
ATOM 699 N N . ASN A 1 93 ? -5.055 19.432 -8.549 1.00 56.69 93 ASN A N 1
ATOM 700 C CA . ASN A 1 93 ? -6.165 18.872 -7.791 1.00 56.69 93 ASN A CA 1
ATOM 701 C C . ASN A 1 93 ? -5.795 19.004 -6.314 1.00 56.69 93 ASN A C 1
ATOM 703 O O . ASN A 1 93 ? -5.681 18.020 -5.586 1.00 56.69 93 ASN A O 1
ATOM 707 N N . VAL A 1 94 ? -5.521 20.241 -5.893 1.00 49.94 94 VAL A N 1
ATOM 708 C CA . VAL A 1 94 ? -5.447 20.587 -4.475 1.00 49.94 94 VAL A CA 1
ATOM 709 C C . VAL A 1 94 ? -6.889 20.623 -3.984 1.00 49.94 94 VAL A C 1
ATOM 711 O O . VAL A 1 94 ? -7.680 21.437 -4.455 1.00 49.94 94 VAL A O 1
ATOM 714 N N . ALA A 1 95 ? -7.252 19.717 -3.077 1.00 51.78 95 ALA A N 1
ATOM 715 C CA . ALA A 1 95 ? -8.511 19.832 -2.355 1.00 51.78 95 ALA A CA 1
ATOM 716 C C . ALA A 1 95 ? -8.477 21.141 -1.547 1.00 51.78 95 ALA A C 1
ATOM 718 O O . ALA A 1 95 ? -7.621 21.314 -0.678 1.00 51.78 95 ALA A O 1
ATOM 719 N N . THR A 1 96 ? -9.351 22.086 -1.888 1.00 44.09 96 THR A N 1
ATOM 720 C CA . THR A 1 96 ? -9.568 23.320 -1.124 1.00 44.09 96 THR A CA 1
ATOM 721 C C . THR A 1 96 ? -10.160 23.000 0.265 1.00 44.09 96 THR A C 1
ATOM 723 O O . THR A 1 96 ? -10.793 21.950 0.395 1.00 44.09 96 THR A O 1
ATOM 726 N N . PRO A 1 97 ? -9.940 23.860 1.287 1.00 54.22 97 PRO A N 1
ATOM 727 C CA . PRO A 1 97 ? -10.317 23.605 2.685 1.00 54.22 97 PRO A CA 1
ATOM 728 C C . PRO A 1 97 ? -11.802 23.318 2.916 1.00 54.22 97 PRO A C 1
ATOM 730 O O . PRO A 1 97 ? -12.638 23.923 2.204 1.00 54.22 97 PRO A O 1
#

Secondary structure (DSSP, 8-state):
--BTTTB----PPPS-TT---HHHHHHHHHHHHHHHHHTTSHHHHHHHHHHHTS--SSHHHHHHHHHHHHHT--TT--PPPP---------------

pLDDT: mean 88.59, std 14.21, range [44.09, 98.56]

Organism: NCBI:txid214697

Radius of gyration: 20.43 Å; chains: 1; bounding box: 41×38×52 Å

Sequence (97 aa):
VIEGITGFHMGPFNADCDVVDKDDVQKVIQTVKRALKVYGTPAFAEMIQNCMTQDLSWKGPAKKWEQFLLSLGAAGSEAGIDADEIAPLAKENVATP